Protein AF-A0A354U834-F1 (afdb_monomer)

Foldseek 3Di:
DVCLVVPRADAPQDFDFDDDPPCPDTDTDGDYLVNVVVVCVVVVVVCVVPVDAAEAEEDFDFLQHPPRLRVLLSVLVVCVVVVHHYDYPDDPDPDCRRPQQFHNDPVGPDGDPGDSN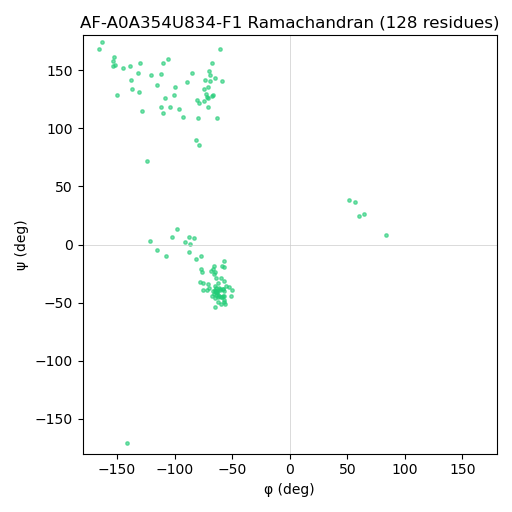VVSVVVSVCVPDD

Mean predicted aligned error: 5.41 Å

Nearest PDB structures (foldseek):
  8b3y-assembly1_A  TM=9.041E-01  e=5.145E-09  Thermogutta terrifontis
  8anx-assembly1_AAA  TM=8.753E-01  e=9.436E-09  Thermogutta terrifontis
  7p6h-assembly2_B  TM=6.165E-01  e=1.414E-02  uncultured bacterium
  5kws-assembly1_A  TM=4.734E-01  e=9.231E-01  Yersinia pestis CO92
  8fxt-assembly1_A  TM=4.718E-01  e=2.073E+00  Escherichia coli

Secondary structure (DSSP, 8-state):
-HHHHTT----SSEEEEE--TT--S-EEEEESHHHHHHHHHHHHHHHHHHTPPPEE------TTSTTHHHHHHHHHHHHHHTT-EE--S-SS-SSGGG-SSB-S-TT--SB-S--HHHHHHHHHHGGG--

Structu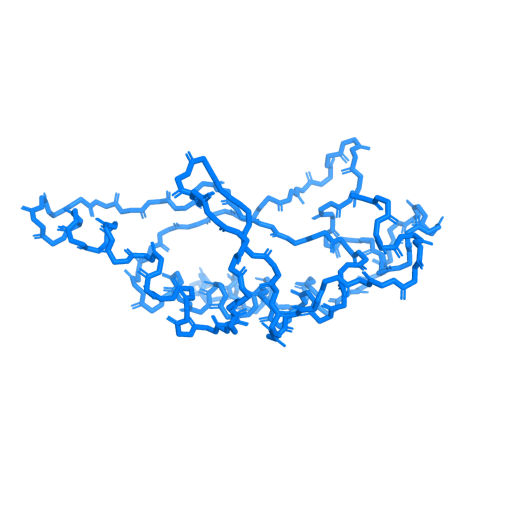re (mmCIF, N/CA/C/O backbone):
data_AF-A0A354U834-F1
#
_entry.id   AF-A0A354U834-F1
#
loop_
_atom_site.group_PDB
_atom_site.id
_atom_site.type_symbol
_atom_site.label_atom_id
_atom_site.label_alt_id
_atom_site.label_comp_id
_atom_site.label_asym_id
_atom_site.label_entity_id
_atom_site.label_seq_id
_atom_site.pdbx_PDB_ins_code
_atom_site.Cartn_x
_atom_site.Cartn_y
_atom_site.Cartn_z
_atom_site.occupancy
_atom_site.B_iso_or_equiv
_atom_site.auth_seq_id
_atom_site.auth_comp_id
_atom_site.auth_asym_id
_atom_site.auth_at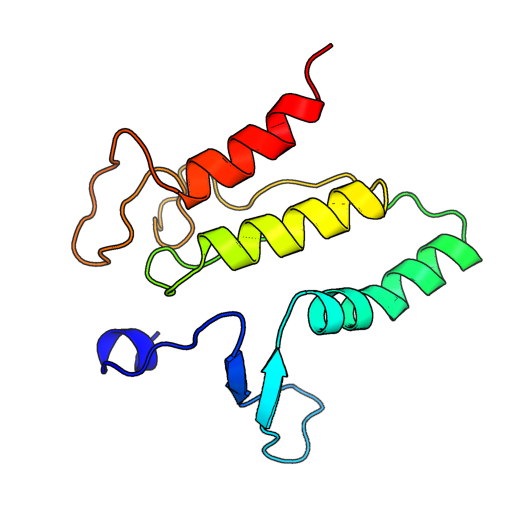om_id
_atom_site.pdbx_PDB_model_num
ATOM 1 N N . MET A 1 1 ? 17.233 5.110 -0.168 1.00 53.28 1 MET A N 1
ATOM 2 C CA . MET A 1 1 ? 17.319 5.123 -1.652 1.00 53.28 1 MET A CA 1
ATOM 3 C C . MET A 1 1 ? 18.619 4.535 -2.218 1.00 53.28 1 MET A C 1
ATOM 5 O O . MET A 1 1 ? 18.543 3.957 -3.293 1.00 53.28 1 MET A O 1
ATOM 9 N N . LYS A 1 2 ? 19.773 4.613 -1.523 1.00 50.09 2 LYS A N 1
ATOM 10 C CA . LYS A 1 2 ? 21.034 3.941 -1.924 1.00 50.09 2 LYS A CA 1
ATOM 11 C C . LYS A 1 2 ? 20.903 2.413 -2.080 1.00 50.09 2 LYS A C 1
ATOM 13 O O . LYS A 1 2 ? 21.158 1.911 -3.165 1.00 50.09 2 LYS A O 1
ATOM 18 N N . ARG A 1 3 ? 20.329 1.723 -1.081 1.00 52.47 3 ARG A N 1
ATOM 19 C CA . ARG A 1 3 ? 20.135 0.252 -1.059 1.00 52.47 3 ARG A CA 1
ATOM 20 C C . ARG A 1 3 ? 19.473 -0.351 -2.312 1.00 52.47 3 ARG A C 1
ATOM 22 O O . ARG A 1 3 ? 19.885 -1.409 -2.768 1.00 52.47 3 ARG A O 1
ATOM 29 N N . ILE A 1 4 ? 18.478 0.328 -2.895 1.00 54.62 4 ILE A N 1
ATOM 30 C CA . ILE A 1 4 ? 17.786 -0.179 -4.097 1.00 54.62 4 ILE A CA 1
ATOM 31 C C . ILE A 1 4 ? 18.660 -0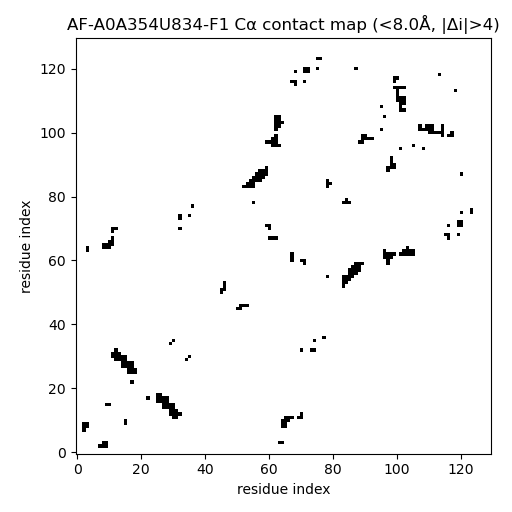.004 -5.353 1.00 54.62 4 ILE A C 1
ATOM 33 O O . ILE A 1 4 ? 18.649 -0.855 -6.235 1.00 54.62 4 ILE A O 1
ATOM 37 N N . LYS A 1 5 ? 19.481 1.054 -5.411 1.00 52.84 5 LYS A N 1
ATOM 38 C CA . LYS A 1 5 ? 20.458 1.260 -6.495 1.00 52.84 5 LYS A CA 1
ATOM 39 C C . LYS A 1 5 ? 21.693 0.358 -6.361 1.00 52.84 5 LYS A C 1
ATOM 41 O O . LYS A 1 5 ? 22.337 0.073 -7.361 1.00 52.84 5 LYS A O 1
ATOM 46 N N . GLU A 1 6 ? 21.994 -0.099 -5.147 1.00 59.22 6 GLU A N 1
ATOM 47 C CA . GLU A 1 6 ? 23.130 -0.967 -4.795 1.00 59.22 6 GLU A CA 1
ATOM 48 C C . GLU A 1 6 ? 22.820 -2.475 -4.935 1.00 59.22 6 GLU A C 1
ATOM 50 O O . GLU A 1 6 ? 23.643 -3.306 -4.568 1.00 59.22 6 GLU A O 1
ATOM 55 N N . GLY A 1 7 ? 21.649 -2.849 -5.472 1.00 62.72 7 GLY A N 1
ATOM 56 C CA . GLY A 1 7 ? 21.311 -4.246 -5.777 1.00 62.72 7 GLY A CA 1
ATOM 57 C C . GLY A 1 7 ? 20.768 -5.072 -4.605 1.00 62.72 7 GLY A C 1
ATOM 58 O O . GLY A 1 7 ? 20.569 -6.272 -4.766 1.00 62.72 7 GLY A O 1
ATOM 59 N N . ASN A 1 8 ? 20.473 -4.454 -3.453 1.00 67.62 8 ASN A N 1
ATOM 60 C CA . ASN A 1 8 ? 19.844 -5.127 -2.310 1.00 67.62 8 ASN A CA 1
ATOM 61 C 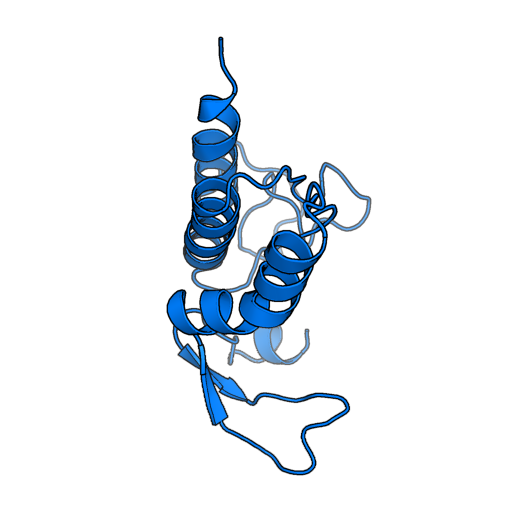C . ASN A 1 8 ? 18.542 -4.414 -1.885 1.00 67.62 8 ASN A C 1
ATOM 63 O O . ASN A 1 8 ? 18.513 -3.695 -0.876 1.00 67.62 8 ASN A O 1
ATOM 67 N N . PRO A 1 9 ? 17.470 -4.524 -2.692 1.00 76.25 9 PRO A N 1
ATOM 68 C CA . PRO A 1 9 ? 16.214 -3.849 -2.406 1.00 76.25 9 PRO A CA 1
ATOM 69 C C . PRO A 1 9 ? 15.465 -4.517 -1.246 1.00 76.25 9 PRO A C 1
ATOM 71 O O . PRO A 1 9 ? 15.402 -5.740 -1.144 1.00 76.25 9 PRO A O 1
ATOM 74 N N . ILE A 1 10 ? 14.837 -3.696 -0.401 1.00 80.75 10 ILE A N 1
ATOM 75 C CA . ILE A 1 10 ? 13.884 -4.173 0.609 1.00 80.75 10 ILE A CA 1
ATOM 76 C C . ILE A 1 10 ? 12.663 -4.732 -0.129 1.00 80.75 10 ILE A C 1
ATOM 78 O O . ILE A 1 10 ? 12.114 -4.051 -0.995 1.00 80.75 10 ILE A O 1
ATOM 82 N N . ARG A 1 11 ? 12.263 -5.960 0.207 1.00 88.44 11 ARG A N 1
ATOM 83 C CA . ARG A 1 11 ? 11.108 -6.654 -0.379 1.00 88.44 11 ARG A CA 1
ATOM 84 C C . ARG A 1 11 ? 9.934 -6.688 0.588 1.00 88.44 11 ARG A C 1
ATOM 86 O O . ARG A 1 11 ? 10.124 -6.575 1.798 1.00 88.44 11 ARG A O 1
ATOM 93 N N . TYR A 1 12 ? 8.742 -6.901 0.045 1.00 91.50 12 TYR A N 1
ATOM 94 C CA . TYR A 1 12 ? 7.529 -7.148 0.811 1.00 91.50 12 TYR A CA 1
ATOM 95 C C . TYR A 1 12 ? 6.719 -8.289 0.168 1.00 91.50 12 TYR A C 1
ATOM 97 O O . TYR A 1 12 ? 6.511 -8.255 -1.042 1.00 91.50 12 TYR A O 1
ATOM 105 N N . PRO A 1 13 ? 6.220 -9.266 0.943 1.00 93.62 13 PRO A N 1
ATOM 106 C CA . PRO A 1 13 ? 6.561 -9.529 2.339 1.00 93.62 13 PRO A CA 1
ATOM 107 C C . PRO A 1 13 ? 8.000 -10.056 2.467 1.00 93.62 13 PRO A C 1
ATOM 109 O O . PRO A 1 13 ? 8.498 -10.763 1.592 1.00 93.62 13 PRO A O 1
ATOM 112 N N . SER A 1 14 ? 8.703 -9.708 3.544 1.00 92.06 14 SER A N 1
ATOM 113 C CA . SER A 1 14 ? 10.082 -10.169 3.774 1.00 92.06 14 SER A CA 1
ATOM 114 C C . SER A 1 14 ? 10.526 -9.934 5.213 1.00 92.06 14 SER A C 1
ATOM 116 O O . SER A 1 14 ? 9.914 -9.167 5.952 1.00 92.06 14 SER A O 1
ATOM 118 N N . LYS A 1 15 ? 11.659 -10.537 5.591 1.00 89.69 15 LYS A N 1
ATOM 119 C CA . LYS A 1 15 ? 12.457 -10.046 6.716 1.00 89.69 15 LYS A CA 1
ATOM 120 C C . LYS A 1 15 ? 13.056 -8.691 6.349 1.00 89.69 15 LYS A C 1
ATOM 122 O O . LYS A 1 15 ? 13.688 -8.575 5.296 1.00 89.69 15 LYS A O 1
ATOM 127 N N . VAL A 1 16 ? 12.854 -7.694 7.199 1.00 85.44 16 VAL A N 1
ATOM 128 C CA . VAL A 1 16 ? 13.399 -6.345 7.036 1.00 85.44 16 VAL A CA 1
ATOM 129 C C . VAL A 1 16 ? 14.040 -5.887 8.339 1.00 85.44 16 VAL A C 1
ATOM 131 O O . VAL A 1 16 ? 13.585 -6.243 9.427 1.00 85.44 16 VAL A O 1
ATOM 134 N N . ASP A 1 17 ? 15.094 -5.088 8.216 1.00 82.25 17 ASP A N 1
ATOM 135 C CA . ASP A 1 17 ? 15.670 -4.375 9.352 1.00 82.25 17 ASP A CA 1
ATOM 136 C C . ASP A 1 17 ? 14.688 -3.270 9.769 1.00 82.25 17 ASP A C 1
ATOM 138 O O . ASP A 1 17 ? 14.381 -2.371 8.977 1.00 82.25 17 ASP A O 1
ATOM 142 N N . VAL A 1 18 ? 14.174 -3.336 10.994 1.00 73.56 18 VAL A N 1
ATOM 143 C CA . VAL A 1 18 ? 13.266 -2.323 11.530 1.00 73.56 18 VAL A CA 1
ATOM 144 C C . VAL A 1 18 ? 14.099 -1.285 12.270 1.00 73.56 18 VAL A C 1
ATOM 146 O O . VAL A 1 18 ? 14.648 -1.539 13.338 1.00 73.56 18 VAL A O 1
ATOM 149 N N . PHE A 1 19 ? 14.189 -0.091 11.690 1.00 65.81 19 PHE A N 1
ATOM 150 C CA . PHE A 1 19 ? 14.810 1.069 12.322 1.00 65.81 19 PHE A CA 1
ATOM 151 C C . PHE A 1 19 ? 13.714 2.061 12.713 1.00 65.81 19 PHE A C 1
ATOM 153 O O . PHE A 1 19 ? 12.909 2.458 11.873 1.00 65.81 19 PHE A O 1
ATOM 160 N N . GLY A 1 20 ? 13.671 2.477 13.977 1.00 55.62 20 GLY A N 1
ATOM 161 C CA . GLY A 1 20 ? 12.667 3.420 14.466 1.00 55.62 20 GLY A CA 1
ATOM 162 C C . GLY A 1 20 ? 13.163 4.235 15.653 1.00 55.62 20 GLY A C 1
ATOM 163 O O . GLY A 1 20 ? 14.093 3.828 16.342 1.00 55.62 20 GLY A O 1
ATOM 164 N N . LEU A 1 21 ? 12.493 5.361 15.919 1.00 45.72 21 LEU A N 1
ATOM 165 C CA . LEU A 1 21 ? 12.774 6.297 17.024 1.00 45.72 21 LEU A CA 1
ATOM 166 C C . LEU A 1 21 ? 12.733 5.634 18.426 1.00 45.72 21 LEU A C 1
ATOM 168 O O . LEU A 1 21 ? 13.208 6.210 19.399 1.00 45.72 21 LEU A O 1
ATOM 172 N N . HIS A 1 22 ? 12.180 4.418 18.515 1.00 47.72 22 HIS A N 1
ATOM 173 C CA . HIS A 1 22 ? 12.096 3.585 19.722 1.00 47.72 22 HIS A CA 1
ATOM 174 C C . HIS A 1 22 ? 12.774 2.212 19.580 1.00 47.72 22 HIS A C 1
ATOM 176 O O . HIS A 1 22 ? 12.732 1.408 20.510 1.00 47.72 22 HIS A O 1
ATOM 182 N N . ALA A 1 23 ? 13.407 1.924 18.440 1.00 54.00 23 ALA A N 1
ATOM 183 C CA . ALA A 1 23 ? 14.209 0.720 18.281 1.00 54.00 23 ALA A CA 1
ATOM 184 C C . ALA A 1 23 ? 15.566 0.971 18.949 1.00 54.00 23 ALA A C 1
ATOM 186 O O . ALA A 1 23 ? 16.522 1.405 18.314 1.00 54.00 23 ALA A O 1
ATOM 187 N N . ALA A 1 24 ? 15.637 0.729 20.259 1.00 56.53 24 ALA A N 1
ATOM 188 C CA . ALA A 1 24 ? 16.889 0.808 21.013 1.00 56.53 24 ALA A CA 1
ATOM 189 C C . ALA A 1 24 ? 17.962 -0.163 20.470 1.00 56.53 24 ALA A C 1
ATOM 191 O O . ALA A 1 24 ? 19.151 0.022 20.724 1.00 56.53 24 ALA A O 1
ATOM 192 N N . HIS A 1 25 ? 17.551 -1.176 19.693 1.00 61.78 25 HIS A N 1
ATOM 193 C CA . HIS A 1 25 ? 18.414 -2.197 19.111 1.00 61.78 25 HIS A CA 1
ATOM 194 C C . HIS A 1 25 ? 18.021 -2.523 17.668 1.00 61.78 25 HIS A C 1
ATOM 196 O O . HIS A 1 25 ? 16.863 -2.394 17.277 1.00 61.78 25 HIS A O 1
ATOM 202 N N . HIS A 1 26 ? 19.005 -2.987 16.898 1.00 69.81 26 HIS A N 1
ATOM 203 C CA . HIS A 1 26 ? 18.813 -3.545 15.565 1.00 69.81 26 HIS A CA 1
ATOM 204 C C . HIS A 1 26 ? 17.945 -4.807 15.643 1.00 69.81 26 HIS A C 1
ATOM 206 O O . HIS A 1 26 ? 18.402 -5.844 16.131 1.00 69.81 26 HIS A O 1
ATOM 212 N N . THR A 1 27 ? 16.706 -4.725 15.159 1.00 78.44 27 THR A N 1
ATOM 213 C CA . THR A 1 27 ? 15.795 -5.868 15.076 1.00 78.44 27 THR A CA 1
ATOM 214 C C . THR A 1 27 ? 15.469 -6.192 13.624 1.00 78.44 27 THR A C 1
ATOM 216 O O . THR A 1 27 ? 15.224 -5.312 12.799 1.00 78.44 27 THR A O 1
ATOM 219 N N . VAL A 1 28 ? 15.475 -7.487 13.311 1.00 84.06 28 VAL A N 1
ATOM 220 C CA . VAL A 1 28 ? 15.025 -8.016 12.022 1.00 84.06 28 VAL A CA 1
ATOM 221 C C . VAL A 1 28 ? 13.659 -8.642 12.245 1.00 84.06 28 VAL A C 1
ATOM 223 O O . VAL A 1 28 ? 13.538 -9.604 13.003 1.00 84.06 28 VAL A O 1
ATOM 226 N N . GLU A 1 29 ? 12.635 -8.119 11.579 1.00 86.94 29 GLU A N 1
ATOM 227 C CA . GLU A 1 29 ? 11.267 -8.629 11.681 1.00 86.94 29 GLU A CA 1
ATOM 228 C C . GLU A 1 29 ? 10.756 -9.086 10.321 1.00 86.94 29 GLU A C 1
ATOM 230 O O . GLU A 1 29 ? 11.087 -8.505 9.289 1.00 86.94 29 GLU A O 1
ATOM 235 N N . TYR A 1 30 ? 9.927 -10.132 10.317 1.00 91.00 30 TYR A N 1
ATOM 236 C CA . TYR A 1 30 ? 9.165 -10.503 9.131 1.00 91.00 30 TYR A CA 1
ATOM 237 C C . TYR A 1 30 ? 7.951 -9.581 9.006 1.00 91.00 30 TYR A C 1
ATOM 239 O O . TYR A 1 30 ? 7.135 -9.498 9.925 1.00 91.00 30 TYR A O 1
ATOM 247 N N . VAL A 1 31 ? 7.858 -8.871 7.885 1.00 91.44 31 VAL A N 1
ATOM 248 C CA . VAL A 1 31 ? 6.798 -7.904 7.601 1.00 91.44 31 VAL A CA 1
ATOM 249 C C . VAL A 1 31 ? 5.927 -8.435 6.473 1.00 91.44 31 VAL A C 1
ATOM 251 O O . VAL A 1 31 ? 6.397 -8.639 5.355 1.00 91.44 31 VAL A O 1
ATOM 254 N N . ASP A 1 32 ? 4.654 -8.633 6.794 1.00 95.12 32 ASP A N 1
ATOM 255 C CA . ASP A 1 32 ? 3.573 -9.088 5.923 1.00 95.12 32 ASP A CA 1
ATOM 256 C C . ASP A 1 32 ? 2.265 -8.340 6.259 1.00 95.12 32 ASP A C 1
ATOM 258 O O . ASP A 1 32 ? 2.266 -7.370 7.027 1.00 95.12 32 ASP A O 1
ATOM 262 N N . LYS A 1 33 ? 1.135 -8.768 5.681 1.00 96.62 33 LYS A N 1
ATOM 263 C CA . LYS A 1 33 ? -0.185 -8.171 5.939 1.00 96.62 33 LYS A CA 1
ATOM 264 C C . LYS A 1 33 ? -0.574 -8.213 7.421 1.00 96.62 33 LYS A C 1
ATOM 266 O O . LYS A 1 33 ? -1.121 -7.241 7.935 1.00 96.62 33 LYS A O 1
ATOM 271 N N . GLU A 1 34 ? -0.250 -9.286 8.136 1.00 96.38 34 GLU A N 1
ATOM 272 C CA . GLU A 1 34 ? -0.583 -9.411 9.559 1.00 96.38 34 GLU A CA 1
ATOM 273 C C . GLU A 1 34 ? 0.260 -8.475 10.426 1.00 96.38 34 GLU A C 1
ATOM 275 O O . GLU A 1 34 ? -0.239 -7.898 11.396 1.00 96.38 34 GLU A O 1
ATOM 280 N N . ARG A 1 35 ? 1.519 -8.225 10.053 1.00 93.81 35 ARG A N 1
ATOM 281 C CA . ARG A 1 35 ? 2.309 -7.167 10.691 1.00 93.81 35 ARG A CA 1
ATOM 282 C C . ARG A 1 35 ? 1.716 -5.779 10.440 1.00 93.81 35 ARG A C 1
ATOM 284 O O . ARG A 1 35 ? 1.675 -4.984 11.380 1.00 93.81 35 ARG A O 1
ATOM 291 N N . LEU A 1 36 ? 1.227 -5.493 9.227 1.00 93.88 36 LEU A N 1
ATOM 292 C CA . LEU A 1 36 ? 0.514 -4.239 8.936 1.00 93.88 36 LEU A CA 1
ATOM 293 C C . LEU A 1 36 ? -0.756 -4.108 9.789 1.00 93.88 36 LEU A C 1
ATOM 295 O O . LEU A 1 36 ? -0.964 -3.068 10.410 1.00 93.88 36 LEU A O 1
ATOM 299 N N . ARG A 1 37 ? -1.543 -5.182 9.917 1.00 96.00 37 ARG A N 1
ATOM 300 C CA . ARG A 1 37 ? -2.728 -5.225 10.789 1.00 96.00 37 ARG A CA 1
ATOM 301 C C . ARG A 1 37 ? -2.376 -4.902 12.244 1.00 96.00 37 ARG A C 1
ATOM 303 O O . ARG A 1 37 ? -3.043 -4.082 12.866 1.00 96.00 37 ARG A O 1
ATOM 310 N N . LYS A 1 38 ? -1.284 -5.469 12.773 1.00 94.94 38 LYS A N 1
ATOM 311 C CA . LYS A 1 38 ? -0.787 -5.146 14.125 1.00 94.94 38 LYS A CA 1
ATOM 312 C C . LYS A 1 38 ? -0.398 -3.674 14.270 1.00 94.94 38 LYS A C 1
ATOM 314 O O . LYS A 1 38 ? -0.647 -3.087 15.318 1.00 94.94 38 LYS A O 1
ATOM 319 N N . ASN A 1 39 ? 0.179 -3.063 13.234 1.00 92.50 39 ASN A N 1
ATOM 320 C CA . ASN A 1 39 ? 0.524 -1.637 13.255 1.00 92.50 39 ASN A CA 1
ATOM 321 C C . ASN A 1 39 ? -0.715 -0.734 13.327 1.00 92.50 39 ASN A C 1
ATOM 323 O O . ASN A 1 39 ? -0.618 0.381 13.832 1.00 92.50 39 ASN A O 1
ATOM 327 N N . PHE A 1 40 ? -1.873 -1.204 12.857 1.00 95.75 40 PHE A N 1
ATOM 328 C CA . PHE A 1 40 ? -3.134 -0.463 12.933 1.00 95.75 40 PHE A CA 1
ATOM 329 C C . PHE A 1 40 ? -3.824 -0.572 14.293 1.00 95.75 40 PHE A C 1
ATOM 331 O O . PHE A 1 40 ? -4.730 0.216 14.558 1.00 95.75 40 PHE A O 1
ATOM 338 N N . GLN A 1 41 ? -3.394 -1.485 15.174 1.00 96.62 41 GLN A N 1
ATOM 339 C CA . GLN A 1 41 ? -4.053 -1.725 16.461 1.00 96.62 41 GLN A CA 1
ATOM 340 C C . GLN A 1 41 ? -4.291 -0.446 17.285 1.00 96.62 41 GLN A C 1
ATOM 342 O O . GLN A 1 41 ? -5.419 -0.256 17.731 1.00 96.62 41 GLN A O 1
ATOM 347 N N . PRO A 1 42 ? -3.329 0.491 17.419 1.00 97.38 42 PRO A N 1
ATOM 348 C CA . PRO A 1 42 ? -3.575 1.725 18.168 1.00 97.38 42 PRO A CA 1
ATOM 349 C C . PRO A 1 42 ? -4.689 2.598 17.567 1.00 97.38 42 PRO A C 1
ATOM 351 O O . PRO A 1 42 ? -5.429 3.254 18.300 1.00 97.38 42 PRO A O 1
ATOM 354 N N . VAL A 1 43 ? -4.833 2.601 16.238 1.00 97.62 43 VAL A N 1
ATOM 355 C CA . VAL A 1 43 ? -5.885 3.352 15.534 1.00 97.62 43 VAL A CA 1
ATOM 356 C C . VAL A 1 43 ? -7.235 2.652 15.690 1.00 97.62 43 VAL A C 1
ATOM 358 O O . VAL A 1 43 ? -8.241 3.317 15.925 1.00 97.62 43 VAL A O 1
ATOM 361 N N . LEU A 1 44 ? -7.258 1.318 15.636 1.00 97.44 44 LEU A N 1
ATOM 362 C CA . LEU A 1 44 ? -8.459 0.519 15.896 1.00 97.44 44 LEU A CA 1
ATOM 363 C C . LEU A 1 44 ? -8.965 0.714 17.328 1.00 97.44 44 LEU A C 1
ATOM 365 O O . LEU A 1 44 ? -10.162 0.908 17.543 1.00 97.44 44 LEU A O 1
ATOM 369 N N . ASP A 1 45 ? -8.058 0.727 18.304 1.00 98.19 45 ASP A N 1
ATOM 370 C CA . ASP A 1 45 ? -8.389 0.984 19.705 1.00 98.19 45 ASP A CA 1
ATOM 371 C C . ASP A 1 45 ? -8.955 2.399 19.885 1.00 98.19 45 ASP A C 1
ATOM 373 O O . ASP A 1 45 ? -9.951 2.589 20.589 1.00 98.19 45 ASP A O 1
ATOM 377 N N . PHE A 1 46 ? -8.371 3.390 19.203 1.00 98.25 46 PHE A N 1
ATOM 378 C CA . PHE A 1 46 ? -8.869 4.764 19.188 1.00 98.25 46 PHE A CA 1
ATOM 379 C C . PHE A 1 46 ? -10.271 4.864 18.570 1.00 98.25 46 PHE A C 1
ATOM 381 O O . PHE A 1 46 ? -11.177 5.427 19.189 1.00 98.25 46 PHE A O 1
ATOM 388 N N . GLN A 1 47 ? -10.480 4.268 17.394 1.00 98.00 47 GLN A N 1
ATOM 389 C CA . GLN A 1 47 ? -11.786 4.206 16.738 1.00 98.00 47 GLN A CA 1
ATOM 390 C C . GLN A 1 47 ? -12.829 3.553 17.645 1.00 98.00 47 GLN A C 1
ATOM 392 O O . GLN A 1 47 ? -13.907 4.110 17.831 1.00 98.00 47 GLN A O 1
ATOM 397 N N . LYS A 1 48 ? -12.512 2.405 18.255 1.00 97.56 48 LYS A N 1
ATOM 398 C CA . LYS A 1 48 ? -13.429 1.688 19.149 1.00 97.56 48 LYS A CA 1
ATOM 399 C C . LYS A 1 48 ? -13.779 2.507 20.390 1.00 97.56 48 LYS A C 1
ATOM 401 O O . LYS A 1 48 ? -14.928 2.499 20.820 1.00 97.56 48 LYS A O 1
ATOM 406 N N . LYS A 1 49 ? -12.797 3.197 20.977 1.00 98.50 49 LYS A N 1
ATOM 407 C CA . LYS A 1 49 ? -12.985 3.977 22.206 1.00 98.50 49 LYS A CA 1
ATOM 408 C C . LYS A 1 49 ? -13.837 5.226 21.987 1.00 98.50 49 LYS A C 1
ATOM 410 O O . LYS A 1 49 ? -14.606 5.583 22.875 1.00 98.50 49 LYS A O 1
ATOM 415 N N . TYR A 1 50 ? -13.681 5.890 20.844 1.00 98.25 50 TYR A N 1
ATOM 416 C CA . TYR A 1 50 ? -14.272 7.211 20.607 1.00 98.25 50 TYR A CA 1
ATOM 417 C C . TYR A 1 50 ? -15.328 7.247 19.496 1.00 98.25 50 TYR A C 1
ATOM 419 O O . TYR A 1 50 ? -15.934 8.292 19.283 1.00 98.25 50 TYR A O 1
ATOM 427 N N . GLY A 1 51 ? -15.552 6.143 18.779 1.00 97.12 51 GLY A N 1
ATOM 428 C CA . GLY A 1 51 ? -16.438 6.114 17.612 1.00 97.12 51 GLY A CA 1
ATOM 429 C C . GLY A 1 51 ? -15.938 6.990 16.458 1.00 97.12 51 GLY A C 1
ATOM 430 O O . GLY A 1 51 ? -16.740 7.501 15.682 1.00 97.12 51 GLY A O 1
ATOM 431 N N . ALA A 1 52 ? -14.624 7.221 16.376 1.00 97.25 52 ALA A N 1
ATOM 432 C CA . ALA A 1 52 ? -14.040 8.127 15.395 1.00 97.25 52 ALA A CA 1
ATOM 433 C C . ALA A 1 52 ? -14.148 7.570 13.966 1.00 97.25 52 ALA A C 1
ATOM 435 O O . ALA A 1 52 ? -13.908 6.387 13.733 1.00 97.25 52 ALA A O 1
ATOM 436 N N . ILE A 1 53 ? -14.440 8.445 13.002 1.00 97.50 53 ILE A N 1
ATOM 437 C CA . ILE A 1 53 ? -14.325 8.130 11.574 1.00 97.50 53 ILE A CA 1
ATOM 438 C C . ILE A 1 53 ? -12.855 8.278 11.185 1.00 97.50 53 ILE A C 1
ATOM 440 O O . ILE A 1 53 ? -12.259 9.334 11.401 1.00 97.50 53 ILE A O 1
ATOM 444 N N . ILE A 1 54 ? -12.271 7.223 10.620 1.00 98.31 54 ILE A N 1
ATOM 445 C CA . ILE A 1 54 ? -10.855 7.198 10.254 1.00 98.31 54 ILE A CA 1
ATOM 446 C C . ILE A 1 54 ? -10.689 7.475 8.761 1.00 98.31 54 ILE A C 1
ATOM 448 O O . ILE A 1 54 ? -11.394 6.919 7.915 1.00 98.31 54 ILE A O 1
ATOM 452 N N . TYR A 1 55 ? -9.722 8.338 8.453 1.00 97.75 55 TYR A N 1
ATOM 453 C CA . TYR A 1 55 ? -9.305 8.664 7.097 1.00 97.75 55 TYR A CA 1
ATOM 454 C C . TYR A 1 55 ? -7.787 8.510 6.961 1.00 97.75 55 TYR A C 1
ATOM 456 O O . TYR A 1 55 ? -7.018 9.252 7.576 1.00 97.75 55 TYR A O 1
ATOM 464 N N . ALA A 1 56 ? -7.351 7.556 6.140 1.00 97.25 56 ALA A N 1
ATOM 465 C CA . ALA A 1 56 ? -5.954 7.383 5.760 1.00 97.25 56 ALA A CA 1
ATOM 466 C C . ALA A 1 56 ? -5.604 8.360 4.626 1.00 97.25 56 ALA A C 1
ATOM 468 O O . ALA A 1 56 ? -5.770 8.059 3.442 1.00 97.25 56 ALA A O 1
ATOM 469 N N . GLY A 1 57 ? -5.143 9.554 5.002 1.00 96.19 57 GLY A N 1
ATOM 470 C CA . GLY A 1 57 ? -4.873 10.638 4.052 1.00 96.19 57 GLY A CA 1
ATOM 471 C C . GLY A 1 57 ? -3.694 10.397 3.108 1.00 96.19 57 GLY A C 1
ATOM 472 O O . GLY A 1 57 ? -3.651 11.002 2.040 1.00 96.19 57 GLY A O 1
ATOM 473 N N . GLU A 1 58 ? -2.760 9.521 3.482 1.00 95.25 58 GLU A N 1
ATOM 474 C CA . GLU A 1 58 ? -1.572 9.227 2.687 1.00 95.25 58 GLU A CA 1
ATOM 475 C C . GLU A 1 58 ? -1.095 7.786 2.902 1.00 95.25 58 GLU A C 1
ATOM 477 O O . GLU A 1 58 ? -0.869 7.346 4.030 1.00 95.25 58 GLU A O 1
ATOM 482 N N . PHE A 1 59 ? -0.893 7.071 1.797 1.00 95.81 59 PHE A N 1
ATOM 483 C CA . PHE A 1 59 ? -0.057 5.875 1.726 1.00 95.81 59 PHE A CA 1
ATOM 484 C C . PHE A 1 59 ? 0.479 5.702 0.302 1.00 95.81 59 PHE A C 1
ATOM 486 O O . PHE A 1 59 ? -0.137 6.163 -0.664 1.00 95.81 59 PHE A O 1
ATOM 493 N N . SER A 1 60 ? 1.633 5.042 0.171 1.00 95.25 60 SER A N 1
ATOM 494 C CA . SER A 1 60 ? 2.272 4.785 -1.120 1.00 95.25 60 SER A CA 1
ATOM 495 C C . SER A 1 60 ? 3.328 3.687 -1.052 1.00 95.25 60 SER A C 1
ATOM 497 O O . SER A 1 60 ? 3.709 3.229 0.024 1.00 95.25 60 SER A O 1
ATOM 499 N N . VAL A 1 61 ? 3.860 3.319 -2.217 1.00 94.31 61 VAL A N 1
ATOM 500 C CA . VAL A 1 61 ? 5.060 2.496 -2.358 1.00 94.31 61 VAL A CA 1
ATOM 501 C C . VAL A 1 61 ? 5.944 3.041 -3.470 1.00 94.31 61 VAL A C 1
ATOM 503 O O . VAL A 1 61 ? 5.466 3.506 -4.507 1.00 94.31 61 VAL A O 1
ATOM 506 N N . ILE A 1 62 ? 7.257 2.997 -3.251 1.00 93.31 62 ILE A N 1
ATOM 507 C CA . ILE A 1 62 ? 8.205 3.551 -4.208 1.00 93.31 62 ILE A CA 1
ATOM 508 C C . ILE A 1 62 ? 8.228 2.656 -5.441 1.00 93.31 62 ILE A C 1
ATOM 510 O O . ILE A 1 62 ? 8.260 1.433 -5.335 1.00 93.31 62 ILE A O 1
ATOM 514 N N . ARG A 1 63 ? 8.207 3.265 -6.621 1.00 93.06 63 ARG A N 1
ATOM 515 C CA . ARG A 1 63 ? 7.951 2.578 -7.890 1.00 93.06 63 ARG A CA 1
ATOM 516 C C . ARG A 1 63 ? 8.896 1.426 -8.219 1.00 93.06 63 ARG A C 1
ATOM 518 O O . ARG A 1 63 ? 8.476 0.456 -8.825 1.00 93.06 63 ARG A O 1
ATOM 525 N N . TRP A 1 64 ? 10.145 1.519 -7.781 1.00 91.38 64 TRP A N 1
ATOM 526 C CA . TRP A 1 64 ? 11.174 0.498 -7.981 1.00 91.38 64 TRP A CA 1
ATOM 527 C C . TRP A 1 64 ? 11.356 -0.426 -6.763 1.00 91.38 64 TRP A C 1
ATOM 529 O O . TRP A 1 64 ? 12.368 -1.121 -6.665 1.00 91.38 64 TRP A O 1
ATOM 539 N N . ALA A 1 65 ? 10.437 -0.406 -5.791 1.00 91.25 65 ALA A N 1
ATOM 540 C CA . ALA A 1 65 ? 10.390 -1.448 -4.771 1.00 91.25 65 ALA A CA 1
ATOM 541 C C . ALA A 1 65 ? 9.874 -2.746 -5.407 1.00 91.25 65 ALA A C 1
ATOM 543 O O . ALA A 1 65 ? 8.805 -2.729 -6.025 1.00 91.25 65 ALA A O 1
ATOM 544 N N . PRO A 1 66 ? 10.595 -3.868 -5.257 1.00 89.88 66 PRO A N 1
ATOM 545 C CA . PRO A 1 66 ? 10.086 -5.159 -5.685 1.00 89.88 66 PRO A CA 1
ATOM 546 C C . PRO A 1 66 ? 8.776 -5.470 -4.970 1.00 89.88 66 PRO A C 1
ATOM 548 O O . PRO A 1 66 ? 8.648 -5.193 -3.775 1.00 89.88 66 PRO A O 1
ATOM 551 N N . ASP A 1 67 ? 7.837 -6.064 -5.703 1.00 92.31 67 ASP A N 1
ATOM 552 C CA . ASP A 1 67 ? 6.573 -6.559 -5.151 1.00 92.31 67 ASP A CA 1
ATOM 553 C C . ASP A 1 67 ? 5.721 -5.438 -4.501 1.00 92.31 67 ASP A C 1
ATOM 555 O O . ASP A 1 67 ? 4.890 -5.671 -3.622 1.00 92.31 67 ASP A O 1
ATOM 559 N N . GLY A 1 68 ? 5.916 -4.183 -4.932 1.00 93.94 68 GLY A N 1
ATOM 560 C CA . GLY A 1 68 ? 5.195 -3.029 -4.390 1.00 93.94 68 GLY A CA 1
ATOM 561 C C . GLY A 1 68 ? 3.686 -3.072 -4.651 1.00 93.94 68 GLY A C 1
ATOM 562 O O . GLY A 1 68 ? 2.904 -2.580 -3.843 1.00 93.94 68 GLY A O 1
ATOM 563 N N . ASP A 1 69 ? 3.253 -3.704 -5.740 1.00 96.50 69 ASP A N 1
ATOM 564 C CA . ASP A 1 69 ? 1.844 -4.000 -6.007 1.00 96.50 69 ASP A CA 1
ATOM 565 C C . ASP A 1 69 ? 1.228 -4.894 -4.925 1.00 96.50 69 ASP A C 1
ATOM 567 O O . ASP A 1 69 ? 0.099 -4.642 -4.505 1.00 96.50 69 ASP A O 1
ATOM 571 N N . ARG A 1 70 ? 1.985 -5.871 -4.404 1.00 97.38 70 ARG A N 1
ATOM 572 C CA . ARG A 1 70 ? 1.529 -6.724 -3.302 1.00 97.38 70 ARG A CA 1
ATOM 573 C C . ARG A 1 70 ? 1.340 -5.934 -2.011 1.00 97.38 70 ARG A C 1
ATOM 575 O O . ARG A 1 70 ? 0.326 -6.109 -1.342 1.00 97.38 70 ARG A O 1
ATOM 582 N N . TYR A 1 71 ? 2.275 -5.039 -1.694 1.00 96.81 71 TYR A N 1
ATOM 583 C CA . TYR A 1 71 ? 2.130 -4.130 -0.554 1.00 96.81 71 TYR A CA 1
ATO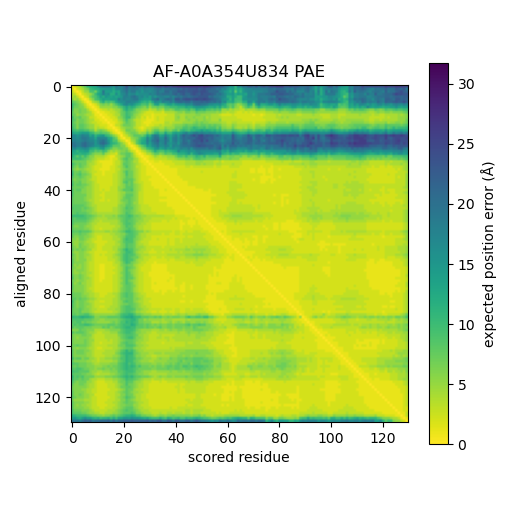M 584 C C . TYR A 1 71 ? 0.883 -3.250 -0.679 1.00 96.81 71 TYR A C 1
ATOM 586 O O . TYR A 1 71 ? 0.133 -3.117 0.285 1.00 96.81 71 TYR A O 1
ATOM 594 N N . LEU A 1 72 ? 0.636 -2.672 -1.859 1.00 97.69 72 LEU A N 1
ATOM 595 C CA . LEU A 1 72 ? -0.553 -1.848 -2.077 1.00 97.69 72 LEU A CA 1
ATOM 596 C C . LEU A 1 72 ? -1.849 -2.654 -1.944 1.00 97.69 72 LEU A C 1
ATOM 598 O O . LEU A 1 72 ? -2.817 -2.123 -1.410 1.00 97.69 72 LEU A O 1
ATOM 602 N N . ASP A 1 73 ? -1.877 -3.912 -2.393 1.00 98.31 73 ASP A N 1
ATOM 603 C CA . ASP A 1 73 ? -3.058 -4.779 -2.273 1.00 98.31 73 ASP A CA 1
ATOM 604 C C . ASP A 1 73 ? -3.339 -5.138 -0.807 1.00 98.31 73 ASP A C 1
ATOM 606 O O . ASP A 1 73 ? -4.475 -5.023 -0.343 1.00 98.31 73 ASP A O 1
ATOM 610 N N . ASP A 1 74 ? -2.301 -5.489 -0.044 1.00 98.31 74 ASP A N 1
ATOM 611 C CA . ASP A 1 74 ? -2.424 -5.788 1.383 1.00 98.31 74 ASP A CA 1
ATOM 612 C C . ASP A 1 74 ? -2.805 -4.530 2.194 1.00 98.31 74 ASP A C 1
ATOM 614 O O . ASP A 1 74 ? -3.678 -4.602 3.056 1.00 98.31 74 ASP A O 1
ATOM 618 N N . MET A 1 75 ? -2.238 -3.358 1.882 1.00 97.94 75 MET A N 1
ATOM 619 C CA . MET A 1 75 ? -2.594 -2.084 2.521 1.00 97.94 75 MET A CA 1
ATOM 620 C C . MET A 1 75 ? -4.038 -1.672 2.207 1.00 97.94 75 MET A C 1
ATOM 622 O O . MET A 1 75 ? -4.818 -1.435 3.126 1.00 97.94 75 MET A O 1
ATOM 626 N N . ALA A 1 76 ? -4.415 -1.610 0.926 1.00 98.00 76 ALA A N 1
ATOM 627 C CA . ALA A 1 76 ? -5.752 -1.188 0.518 1.00 98.00 76 ALA A CA 1
ATOM 628 C C . ALA A 1 76 ? -6.831 -2.157 1.022 1.00 98.00 76 ALA A C 1
ATOM 630 O O . ALA A 1 76 ? -7.844 -1.705 1.545 1.00 98.00 76 ALA A O 1
ATOM 631 N N . SER A 1 77 ? -6.591 -3.475 0.975 1.00 98.31 77 SER A N 1
ATOM 632 C CA . SER A 1 77 ? -7.531 -4.442 1.558 1.00 98.31 77 SER A CA 1
ATOM 633 C C . SER A 1 77 ? -7.734 -4.242 3.057 1.00 98.31 77 SER A C 1
ATOM 635 O O . SER A 1 77 ? -8.867 -4.335 3.509 1.00 98.31 77 SER A O 1
ATOM 637 N N . LEU A 1 78 ? -6.691 -3.920 3.833 1.00 98.19 78 LEU A N 1
ATOM 638 C CA . LEU A 1 78 ? -6.857 -3.605 5.256 1.00 98.19 78 LEU A CA 1
ATOM 639 C C . LEU A 1 78 ? -7.682 -2.332 5.473 1.00 98.19 78 LEU A C 1
ATOM 641 O O . LEU A 1 78 ? -8.481 -2.285 6.403 1.00 98.19 78 LEU A O 1
ATOM 645 N N . LEU A 1 79 ? -7.502 -1.299 4.648 1.00 97.88 79 LEU A N 1
ATOM 646 C CA . LEU A 1 79 ? -8.289 -0.065 4.756 1.00 97.88 79 LEU A CA 1
ATOM 647 C C . LEU A 1 79 ? -9.777 -0.332 4.473 1.00 97.88 79 LEU A C 1
ATOM 649 O O . LEU A 1 79 ? -10.626 0.102 5.249 1.00 97.88 79 LEU A O 1
ATOM 653 N N . GLU A 1 80 ? -10.080 -1.120 3.438 1.00 97.50 80 GLU A N 1
ATOM 654 C CA . GLU A 1 80 ? -11.448 -1.558 3.126 1.00 97.50 80 GLU A CA 1
ATOM 655 C C . GLU A 1 80 ? -12.041 -2.461 4.220 1.00 97.50 80 GLU A C 1
ATOM 657 O O . GLU A 1 80 ? -13.167 -2.238 4.658 1.00 97.50 80 GLU A O 1
ATOM 662 N N . GLU A 1 81 ? -11.282 -3.451 4.712 1.00 97.12 81 GLU A N 1
ATOM 663 C CA . GLU A 1 81 ? -11.699 -4.356 5.799 1.00 97.12 81 GLU A CA 1
ATOM 664 C C . GLU A 1 81 ? -12.118 -3.583 7.059 1.00 97.12 81 GLU A C 1
ATOM 666 O O . GLU A 1 81 ? -13.049 -3.990 7.753 1.00 97.12 81 GLU A O 1
ATOM 671 N N . ASN A 1 82 ? -11.448 -2.465 7.349 1.00 96.75 82 ASN A N 1
ATOM 672 C CA . ASN A 1 82 ? -11.750 -1.609 8.497 1.00 96.75 82 ASN A CA 1
ATOM 673 C C . ASN A 1 82 ? -12.765 -0.495 8.185 1.00 96.75 82 ASN A C 1
ATOM 675 O O . ASN A 1 82 ? -13.083 0.301 9.071 1.00 96.75 82 ASN A O 1
ATOM 679 N N . GLN A 1 83 ? -13.288 -0.440 6.955 1.00 95.81 83 GLN A N 1
ATOM 680 C CA . GL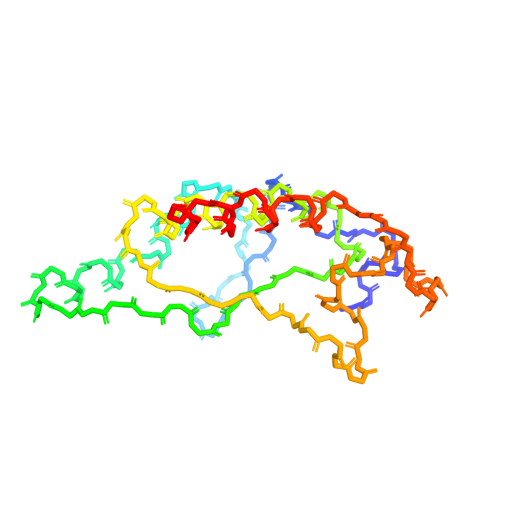N A 1 83 ? -14.214 0.588 6.469 1.00 95.81 83 GLN A CA 1
ATOM 681 C C . GLN A 1 83 ? -13.656 2.016 6.601 1.00 95.81 83 GLN A C 1
ATOM 683 O O . GLN A 1 83 ? -14.379 2.958 6.928 1.00 95.81 83 GLN A O 1
ATOM 688 N N . TRP A 1 84 ? -12.351 2.183 6.382 1.00 97.50 84 TRP A N 1
ATOM 689 C CA . TRP A 1 84 ? -11.693 3.485 6.443 1.00 97.50 84 TRP A CA 1
ATOM 690 C C . TRP A 1 84 ? -11.729 4.1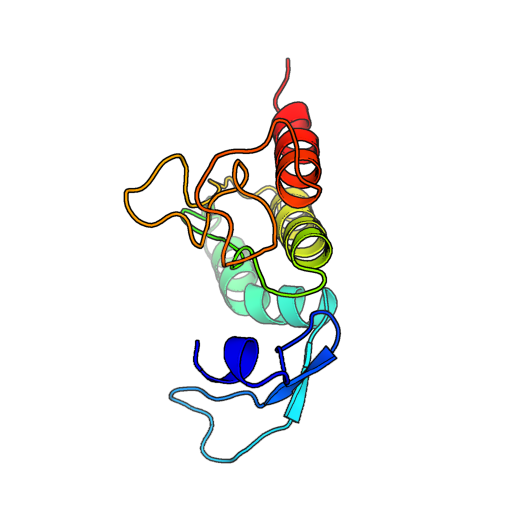73 5.088 1.00 97.50 84 TRP A C 1
ATOM 692 O O . TRP A 1 84 ? -11.472 3.564 4.053 1.00 97.50 84 TRP A O 1
ATOM 702 N N . HIS A 1 85 ? -11.967 5.481 5.099 1.00 96.88 85 HIS A N 1
ATOM 703 C CA . HIS A 1 85 ? -11.740 6.295 3.912 1.00 96.88 85 HIS A CA 1
ATOM 704 C C . HIS A 1 85 ? -10.236 6.406 3.655 1.00 96.88 85 HIS A C 1
ATOM 706 O O . HIS A 1 85 ? -9.441 6.431 4.598 1.00 96.88 85 HIS A O 1
ATOM 712 N N . TRP A 1 86 ? -9.826 6.534 2.396 1.00 97.44 86 TRP A N 1
ATOM 713 C CA . TRP A 1 86 ? -8.411 6.653 2.065 1.00 97.44 86 TRP A CA 1
ATOM 714 C C . TRP A 1 86 ? -8.169 7.401 0.759 1.00 97.44 86 TRP A C 1
ATOM 716 O O . TRP A 1 86 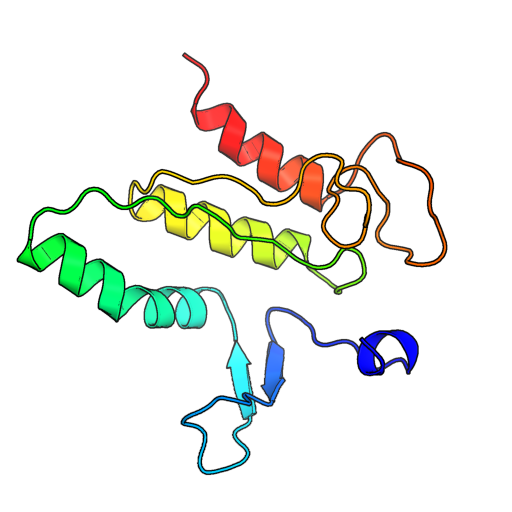? -9.038 7.460 -0.109 1.00 97.44 86 TRP A O 1
ATOM 726 N N . THR A 1 87 ? -6.961 7.946 0.625 1.00 96.00 87 THR A N 1
ATOM 727 C CA . THR A 1 87 ? -6.457 8.519 -0.626 1.00 96.00 87 THR A CA 1
ATOM 728 C C . THR A 1 87 ? -5.066 7.972 -0.916 1.00 96.00 87 THR A C 1
ATOM 730 O O . THR A 1 87 ? -4.190 7.966 -0.052 1.00 96.00 87 THR A O 1
ATOM 733 N N . TYR A 1 88 ? -4.856 7.512 -2.151 1.00 96.12 88 TYR A N 1
ATOM 734 C CA . TYR A 1 88 ? -3.529 7.117 -2.607 1.00 96.12 88 TYR A CA 1
ATOM 735 C C . TYR A 1 88 ? -2.663 8.358 -2.837 1.00 96.12 88 TYR A C 1
ATOM 737 O O . TYR A 1 88 ? -3.048 9.260 -3.585 1.00 96.12 88 TYR A O 1
ATOM 745 N N . HIS A 1 89 ? -1.464 8.363 -2.262 1.00 92.38 89 HIS A N 1
ATOM 746 C CA . HIS A 1 89 ? -0.428 9.334 -2.590 1.00 92.38 89 HIS A CA 1
ATOM 747 C C . HIS A 1 89 ? 0.582 8.667 -3.538 1.00 92.38 89 HIS A C 1
ATOM 749 O O . HIS A 1 89 ? 1.050 7.570 -3.273 1.00 92.38 89 HIS A O 1
ATOM 755 N N . THR A 1 90 ? 0.953 9.217 -4.691 1.00 88.62 90 THR A N 1
ATOM 756 C CA . THR A 1 90 ? 0.673 10.559 -5.214 1.00 88.62 90 THR A CA 1
ATOM 757 C C . THR A 1 90 ? 0.132 10.496 -6.648 1.00 88.62 90 THR A C 1
ATOM 759 O O . THR A 1 90 ? 0.410 9.546 -7.389 1.00 88.62 90 THR A O 1
ATOM 762 N N . PHE A 1 91 ? -0.606 11.524 -7.076 1.00 89.69 91 PHE A N 1
ATOM 763 C CA . PHE A 1 91 ? -1.048 11.687 -8.464 1.00 89.69 91 PHE A CA 1
ATOM 764 C C . PHE A 1 91 ? -0.307 12.855 -9.123 1.00 89.69 91 PHE A C 1
ATOM 766 O O . PHE A 1 91 ? -0.505 14.009 -8.757 1.00 89.69 91 PHE A O 1
ATOM 773 N N . ARG A 1 92 ? 0.541 12.540 -10.114 1.00 91.75 92 ARG A N 1
ATOM 774 C CA . ARG A 1 92 ? 1.264 13.506 -10.974 1.00 91.75 92 ARG A CA 1
ATOM 775 C C . ARG A 1 92 ? 2.046 14.597 -10.236 1.00 91.75 92 ARG A C 1
ATOM 777 O O . ARG A 1 92 ? 2.139 15.734 -10.691 1.00 91.75 92 ARG A O 1
ATOM 784 N N . GLU A 1 93 ? 2.664 14.235 -9.124 1.00 90.56 93 GLU A N 1
ATOM 785 C CA . GLU A 1 93 ? 3.632 15.098 -8.456 1.00 90.56 93 GLU A CA 1
ATOM 786 C C . GLU A 1 93 ? 4.915 15.275 -9.288 1.00 90.56 93 GLU A C 1
ATOM 788 O O . GLU A 1 93 ? 5.276 14.415 -10.095 1.00 90.56 93 GLU A O 1
ATOM 793 N N . LYS A 1 94 ? 5.640 16.384 -9.060 1.00 88.94 94 LYS A N 1
ATOM 794 C CA . LYS A 1 94 ? 6.929 16.681 -9.715 1.00 88.94 94 LYS A CA 1
ATOM 795 C C . LYS A 1 94 ? 7.935 15.533 -9.580 1.00 88.94 94 LYS A C 1
ATOM 797 O O . LYS A 1 94 ? 8.717 15.297 -10.499 1.00 88.94 94 LYS A O 1
ATOM 802 N N . TRP A 1 95 ? 7.941 14.840 -8.442 1.00 91.31 95 TRP A N 1
ATOM 803 C CA . TRP A 1 95 ? 8.765 13.658 -8.231 1.00 91.31 95 TRP A CA 1
ATOM 804 C C . TRP A 1 95 ? 7.956 12.386 -8.499 1.00 91.31 95 TRP A C 1
ATOM 806 O O . TRP A 1 95 ? 6.997 12.078 -7.801 1.00 91.31 95 TRP A O 1
ATOM 816 N N . ASN A 1 96 ? 8.360 11.612 -9.506 1.00 92.38 96 ASN A N 1
ATOM 817 C CA . ASN A 1 96 ? 7.587 10.461 -9.979 1.00 92.38 96 ASN A CA 1
ATOM 818 C C . ASN A 1 96 ? 7.806 9.166 -9.176 1.00 92.38 96 ASN A C 1
ATOM 820 O O . ASN A 1 96 ? 7.285 8.121 -9.563 1.00 92.38 96 ASN A O 1
ATOM 824 N N . GLY A 1 97 ? 8.558 9.197 -8.073 1.00 92.94 97 GLY A N 1
ATOM 825 C CA . GLY A 1 97 ? 8.925 7.988 -7.332 1.00 92.94 97 GLY A CA 1
ATOM 826 C C . GLY A 1 97 ? 7.744 7.248 -6.696 1.00 92.94 97 GLY A C 1
ATOM 827 O O . GLY A 1 97 ? 7.828 6.041 -6.508 1.00 92.94 97 GLY A O 1
ATOM 828 N N . TRP A 1 98 ? 6.629 7.932 -6.441 1.00 94.12 98 TRP A N 1
ATOM 829 C CA . TRP A 1 98 ? 5.381 7.349 -5.923 1.00 94.12 98 TRP A CA 1
ATOM 830 C C . TRP A 1 98 ? 4.307 7.170 -7.012 1.00 94.12 98 TRP A C 1
ATOM 832 O O . TRP A 1 98 ? 3.153 6.850 -6.725 1.00 94.12 98 TRP A O 1
ATOM 842 N N . SER A 1 99 ? 4.652 7.421 -8.278 1.00 95.06 99 SER A N 1
ATOM 843 C CA . SER A 1 99 ? 3.676 7.437 -9.364 1.00 95.06 99 SER A CA 1
ATOM 844 C C . SER A 1 99 ? 3.222 6.029 -9.752 1.00 95.06 99 SER A C 1
ATOM 846 O O . SER A 1 99 ? 4.042 5.134 -9.979 1.00 95.06 99 SER A O 1
ATOM 848 N N . LEU A 1 100 ? 1.905 5.866 -9.902 1.00 96.25 100 LEU A N 1
ATOM 849 C CA . LEU A 1 100 ? 1.267 4.680 -10.491 1.00 96.25 100 LEU A CA 1
ATOM 850 C C . LEU A 1 100 ? 1.356 4.658 -12.021 1.00 96.25 100 LEU A C 1
ATOM 852 O O . LEU A 1 100 ? 1.209 3.606 -12.634 1.00 96.25 100 LEU A O 1
ATOM 856 N N . GLU A 1 101 ? 1.576 5.817 -12.643 1.00 96.12 101 GLU A N 1
ATOM 857 C CA . GLU A 1 101 ? 1.619 5.967 -14.100 1.00 96.12 101 GLU A CA 1
ATOM 858 C C . GLU A 1 101 ? 3.021 5.699 -14.670 1.00 96.12 101 GLU A C 1
ATOM 860 O O . GLU A 1 101 ? 3.174 5.676 -15.881 1.00 96.12 101 GLU A O 1
ATOM 865 N N . HIS A 1 102 ? 4.046 5.492 -13.836 1.00 95.94 102 HIS A N 1
ATOM 866 C CA . HIS A 1 102 ? 5.426 5.254 -14.278 1.00 95.94 102 HIS A CA 1
ATOM 867 C C . HIS A 1 102 ? 5.865 3.821 -13.982 1.00 95.94 102 HIS A C 1
ATOM 869 O O . HIS A 1 102 ? 5.475 3.247 -12.963 1.00 95.94 102 HIS A O 1
ATOM 875 N N . SER A 1 103 ? 6.713 3.268 -14.855 1.00 94.31 103 SER A N 1
ATOM 876 C CA . SER A 1 103 ? 7.215 1.894 -14.748 1.00 94.31 103 SER A CA 1
ATOM 877 C C . SER A 1 103 ? 8.006 1.650 -13.457 1.00 94.31 103 SER A C 1
ATOM 879 O O . SER A 1 103 ? 8.413 2.583 -12.759 1.00 94.31 103 SER A O 1
ATOM 881 N N . ASP A 1 104 ? 8.295 0.389 -13.161 1.00 91.56 104 ASP A N 1
ATOM 882 C CA . ASP A 1 104 ? 9.113 0.032 -11.999 1.00 91.56 104 ASP A CA 1
ATOM 883 C C . ASP A 1 104 ? 10.621 0.278 -12.237 1.00 91.56 104 ASP A C 1
ATOM 885 O O . ASP A 1 104 ? 11.416 0.250 -11.298 1.00 91.56 104 ASP A O 1
ATOM 889 N N . ASP A 1 105 ? 11.035 0.583 -13.476 1.00 90.44 105 ASP A N 1
ATOM 890 C CA . ASP A 1 105 ? 12.420 0.940 -13.798 1.00 90.44 105 ASP A CA 1
ATOM 891 C C . ASP A 1 105 ? 12.701 2.403 -13.446 1.00 90.44 105 ASP A C 1
ATOM 893 O O . ASP A 1 105 ? 12.267 3.317 -14.141 1.00 90.44 105 ASP A O 1
ATOM 897 N N . TRP A 1 106 ? 13.497 2.633 -12.402 1.00 87.31 106 TRP A N 1
ATOM 898 C CA . TRP A 1 106 ? 13.878 3.972 -11.949 1.00 87.31 106 TRP A CA 1
ATOM 899 C C . TRP A 1 106 ? 14.562 4.841 -13.015 1.00 87.31 106 TRP A C 1
ATOM 901 O O . TRP A 1 106 ? 14.607 6.060 -12.840 1.00 87.31 106 TRP A O 1
ATOM 911 N N . LYS A 1 107 ? 15.115 4.247 -14.082 1.00 88.94 107 LYS A N 1
ATOM 912 C CA . LYS A 1 107 ? 15.720 4.981 -15.201 1.00 88.94 107 LYS A CA 1
ATOM 913 C C . LYS A 1 107 ? 14.672 5.548 -16.151 1.00 88.94 107 LYS A C 1
ATOM 915 O O . LYS A 1 107 ? 14.887 6.630 -16.693 1.00 88.94 107 LYS A O 1
ATOM 920 N N . GLU A 1 108 ? 13.542 4.869 -16.313 1.00 91.19 108 GLU A N 1
ATOM 921 C CA . GLU A 1 108 ? 12.450 5.336 -17.158 1.00 91.19 108 GLU A CA 1
ATOM 922 C C . GLU A 1 108 ? 11.713 6.490 -16.467 1.00 91.19 108 GLU A C 1
ATOM 924 O O . GLU A 1 108 ? 11.243 6.370 -15.335 1.00 91.19 108 GLU A O 1
ATOM 929 N N . GLN A 1 109 ? 11.626 7.636 -17.133 1.00 89.81 109 GLN A N 1
ATOM 930 C CA . GLN A 1 109 ? 10.987 8.840 -16.590 1.00 89.81 109 GLN A CA 1
ATOM 931 C C . GLN A 1 109 ? 9.641 9.136 -17.241 1.00 89.81 109 GLN A C 1
ATOM 933 O O . GLN A 1 109 ? 8.926 10.012 -16.764 1.00 89.81 109 GLN A O 1
ATOM 938 N N . LYS A 1 110 ? 9.291 8.435 -18.320 1.00 92.56 110 LYS A N 1
ATOM 939 C CA . LYS A 1 110 ? 8.017 8.590 -19.011 1.00 92.56 110 LYS A CA 1
ATOM 940 C C . LYS A 1 110 ? 6.940 7.747 -18.341 1.00 92.56 110 LYS A C 1
ATOM 942 O O . LYS A 1 110 ? 7.195 6.660 -17.817 1.00 92.56 110 LYS A O 1
ATOM 947 N N . ALA A 1 111 ? 5.717 8.259 -18.402 1.00 94.12 111 ALA A N 1
ATOM 948 C CA . ALA A 1 111 ? 4.549 7.483 -18.041 1.00 94.12 111 ALA A CA 1
ATOM 949 C C . ALA A 1 111 ? 4.366 6.316 -19.025 1.00 94.12 111 ALA A C 1
ATOM 951 O O . ALA A 1 111 ? 4.609 6.450 -20.227 1.00 94.12 111 ALA A O 1
ATOM 952 N N . VAL A 1 112 ? 3.916 5.182 -18.504 1.00 95.81 112 VAL A N 1
ATOM 953 C CA . VAL A 1 112 ? 3.557 3.983 -19.258 1.00 95.81 112 VAL A CA 1
ATOM 954 C C . VAL A 1 112 ? 2.039 3.783 -19.220 1.00 95.81 112 VAL A C 1
ATOM 956 O O . VAL A 1 112 ? 1.381 4.268 -18.295 1.00 95.81 112 VAL A O 1
ATOM 959 N N . PRO A 1 113 ? 1.448 3.077 -20.203 1.00 94.69 113 PRO A N 1
ATOM 960 C CA . PRO A 1 113 ? -0.004 2.905 -20.261 1.00 94.69 113 PRO A CA 1
ATOM 961 C C . PRO A 1 113 ? -0.590 2.254 -19.001 1.00 94.69 113 PRO A C 1
ATOM 963 O O . PRO A 1 113 ? -1.664 2.651 -18.530 1.00 94.69 113 PRO A O 1
ATOM 966 N N . ASP A 1 114 ? 0.126 1.279 -18.438 1.00 96.19 114 ASP A N 1
ATOM 967 C CA . ASP A 1 114 ? -0.349 0.508 -17.299 1.00 96.19 114 ASP A CA 1
ATOM 968 C C . ASP A 1 114 ? 0.781 -0.032 -16.413 1.00 96.19 114 ASP A C 1
ATOM 970 O O . ASP A 1 114 ? 1.910 -0.228 -16.866 1.00 96.19 114 ASP A O 1
ATOM 974 N N . THR A 1 115 ? 0.462 -0.269 -15.140 1.00 97.00 115 THR A N 1
ATOM 975 C CA . THR A 1 115 ? 1.360 -0.870 -14.144 1.00 97.00 115 THR A CA 1
ATOM 976 C C . THR A 1 115 ? 0.560 -1.759 -13.197 1.00 97.00 115 THR A C 1
ATOM 978 O O . THR A 1 115 ? -0.606 -1.486 -12.916 1.00 97.00 115 THR A O 1
ATOM 981 N N . LYS A 1 116 ? 1.187 -2.793 -12.621 1.00 97.44 116 LYS A N 1
ATOM 982 C CA . LYS A 1 116 ? 0.520 -3.640 -11.613 1.00 97.44 116 LYS A CA 1
ATOM 983 C C . LYS A 1 116 ? 0.018 -2.822 -10.418 1.00 97.44 116 LYS A C 1
ATOM 985 O O . LYS A 1 116 ? -1.098 -3.012 -9.949 1.00 97.44 116 LYS A O 1
ATOM 990 N N . ARG A 1 117 ? 0.814 -1.839 -9.981 1.00 97.00 117 ARG A N 1
ATOM 991 C CA . ARG A 1 117 ? 0.457 -0.908 -8.901 1.00 97.00 117 ARG A CA 1
ATOM 992 C C . ARG A 1 117 ? -0.806 -0.109 -9.247 1.00 97.00 117 ARG A C 1
ATOM 994 O O . ARG A 1 117 ? -1.711 -0.004 -8.423 1.00 97.00 117 ARG A O 1
ATOM 1001 N N . LYS A 1 118 ? -0.903 0.408 -10.479 1.00 97.12 118 LYS A N 1
ATOM 1002 C CA . LYS A 1 118 ? -2.095 1.111 -10.981 1.00 97.12 118 LYS A CA 1
ATOM 1003 C C . LYS A 1 118 ? -3.319 0.198 -11.005 1.00 97.12 118 LYS A C 1
ATOM 1005 O O . LYS A 1 118 ? -4.375 0.616 -10.538 1.00 97.12 118 LYS A O 1
ATOM 1010 N N . GLN A 1 119 ? -3.179 -1.034 -11.496 1.00 98.06 119 GLN A N 1
ATOM 1011 C CA . GLN A 1 119 ? -4.269 -2.015 -11.533 1.00 98.06 119 GLN A CA 1
ATOM 1012 C C . GLN A 1 119 ? -4.842 -2.289 -10.137 1.00 98.06 119 GLN A C 1
ATOM 1014 O O . GLN A 1 119 ? -6.059 -2.278 -9.966 1.00 98.06 119 GLN A O 1
ATOM 1019 N N . VAL A 1 120 ? -3.978 -2.469 -9.132 1.00 98.12 120 VAL A N 1
ATOM 1020 C CA . VAL A 1 120 ? -4.390 -2.683 -7.735 1.00 98.12 120 VAL A CA 1
ATOM 1021 C C . VAL A 1 120 ? -5.200 -1.500 -7.208 1.00 98.12 120 VAL A C 1
ATOM 1023 O O . VAL A 1 120 ? -6.309 -1.686 -6.713 1.00 98.12 120 VAL A O 1
ATOM 1026 N N . ILE A 1 121 ? -4.701 -0.271 -7.351 1.00 97.62 121 ILE A N 1
ATOM 1027 C CA . ILE A 1 121 ? -5.422 0.906 -6.846 1.00 97.62 121 ILE A CA 1
ATOM 1028 C C . ILE A 1 121 ? -6.746 1.109 -7.596 1.00 97.62 121 ILE A C 1
ATOM 1030 O O . ILE A 1 121 ? -7.766 1.388 -6.970 1.00 97.62 121 ILE A O 1
ATOM 1034 N N . LEU A 1 122 ? -6.779 0.896 -8.916 1.00 97.00 122 LEU A N 1
ATOM 1035 C CA . LEU A 1 122 ? -8.020 0.971 -9.693 1.00 97.00 122 LEU A CA 1
ATOM 1036 C C . LEU A 1 122 ? -9.039 -0.109 -9.301 1.00 97.00 122 LEU A C 1
ATOM 1038 O O . LEU A 1 122 ? -10.235 0.185 -9.293 1.00 97.00 122 LEU A O 1
ATOM 1042 N N . LYS A 1 123 ? -8.593 -1.323 -8.946 1.00 97.69 123 LYS A N 1
ATOM 1043 C CA . LYS A 1 123 ? -9.453 -2.391 -8.407 1.00 97.69 123 LYS A CA 1
ATOM 1044 C C . LYS A 1 123 ? -10.192 -1.901 -7.161 1.00 97.69 123 LYS A C 1
ATOM 1046 O O . LYS A 1 123 ? -11.415 -1.986 -7.135 1.00 97.69 123 LYS A O 1
ATOM 1051 N N . TYR A 1 124 ? -9.498 -1.335 -6.175 1.00 97.56 124 TYR A N 1
ATOM 1052 C CA . TYR A 1 124 ? -10.155 -0.858 -4.950 1.00 97.56 124 TYR A CA 1
ATOM 1053 C C . TYR A 1 124 ? -10.991 0.405 -5.176 1.00 97.56 124 TYR A C 1
ATOM 1055 O O . TYR A 1 124 ? -12.121 0.478 -4.708 1.00 97.56 124 TYR A O 1
ATOM 1063 N N . LEU A 1 125 ? -10.522 1.355 -5.995 1.00 95.94 125 LEU A N 1
ATOM 1064 C CA . LEU A 1 125 ? -11.336 2.520 -6.366 1.00 95.94 125 LEU A CA 1
ATOM 1065 C C . LEU A 1 125 ? -12.637 2.123 -7.078 1.00 95.94 125 LEU A C 1
ATOM 1067 O O . LEU A 1 125 ? -13.634 2.834 -6.967 1.00 95.94 125 LEU A O 1
ATOM 1071 N N . SER A 1 126 ? -12.651 0.994 -7.796 1.00 96.31 126 SER A N 1
ATOM 1072 C CA . SER A 1 126 ? -13.856 0.504 -8.469 1.00 96.31 126 SER A CA 1
ATOM 1073 C C . SER A 1 126 ? -14.972 0.076 -7.513 1.00 96.31 126 SER A C 1
ATOM 1075 O O . SER A 1 126 ? -16.129 0.116 -7.921 1.00 96.31 126 SER A O 1
ATOM 1077 N N . LEU A 1 127 ? -14.656 -0.236 -6.249 1.00 93.81 127 LEU A N 1
ATOM 1078 C CA . LEU A 1 127 ? -15.644 -0.567 -5.215 1.00 93.81 127 LEU A CA 1
ATOM 1079 C C . LEU A 1 127 ? -16.544 0.627 -4.860 1.00 93.81 127 LEU A C 1
ATOM 1081 O O . LEU A 1 127 ? -17.637 0.442 -4.339 1.00 93.81 127 LEU A O 1
ATOM 1085 N N . ASN A 1 128 ? -16.113 1.847 -5.196 1.00 91.38 128 ASN A N 1
ATOM 1086 C CA . ASN A 1 128 ? -16.880 3.075 -4.986 1.00 91.38 128 ASN A CA 1
ATOM 1087 C C . ASN A 1 128 ? -17.838 3.406 -6.140 1.00 91.38 128 ASN A C 1
ATOM 1089 O O . ASN A 1 128 ? -18.501 4.447 -6.113 1.00 91.38 128 ASN A O 1
ATOM 1093 N N . ARG A 1 129 ? -17.889 2.576 -7.191 1.00 85.56 129 ARG A N 1
ATOM 1094 C CA . ARG A 1 129 ? -18.851 2.775 -8.279 1.00 85.56 129 ARG A CA 1
ATOM 1095 C C . ARG A 1 129 ? -20.249 2.436 -7.765 1.00 85.56 129 ARG A C 1
ATOM 1097 O O . ARG A 1 129 ? -20.465 1.357 -7.225 1.00 85.56 129 ARG A O 1
ATOM 1104 N N . LYS A 1 130 ? -21.163 3.391 -7.927 1.00 58.62 130 LYS A N 1
ATOM 1105 C CA . LYS A 1 130 ? -22.600 3.204 -7.718 1.00 58.62 130 LYS A CA 1
ATOM 1106 C C . LYS A 1 130 ? -23.225 2.479 -8.900 1.00 58.62 130 LYS A C 1
ATOM 1108 O O . LYS A 1 130 ? -22.755 2.731 -10.033 1.00 58.62 130 LYS A O 1
#

Radius of gyration: 16.13 Å; Cα contacts (8 Å, |Δi|>4): 161; chains: 1; bounding box: 46×27×42 Å

pLDDT: mean 89.08, std 13.44, range [45.72, 98.5]

Solvent-accessible surface area (backbone atoms only — not comparable to full-atom values): 7744 Å² total; per-residue (Å²): 119,64,49,57,77,71,76,59,59,74,54,49,69,32,76,42,80,51,82,52,104,81,48,90,55,95,41,78,43,74,43,44,63,67,48,53,54,59,69,41,44,69,58,51,52,46,28,70,76,68,71,53,87,57,66,46,76,68,50,74,52,51,36,62,39,54,52,36,39,56,48,50,44,47,51,51,49,52,36,56,76,68,72,37,48,72,40,79,37,48,80,89,51,97,68,60,54,38,26,43,49,34,53,54,50,83,85,58,83,58,73,43,99,73,38,67,48,35,51,47,54,52,56,60,59,53,74,72,63,128

Sequence (130 aa):
MKRIKEGNPIRYPSKVDVFGLHAAHHTVEYVDKERLRKNFQPVLDFQKKYGAIIYAGEFSVIRWAPDGDRYLDDMASLLEENQWHWTYHTFREKWNGWSLEHSDDWKEQKAVPDTKRKQVILKYLSLNRK